Protein AF-A0A1B1NAR5-F1 (afdb_monomer_lite)

Structure (mmCIF, N/CA/C/O backbone):
data_AF-A0A1B1NAR5-F1
#
_entry.id   AF-A0A1B1NAR5-F1
#
loop_
_atom_site.group_PDB
_atom_site.id
_atom_site.type_symbol
_atom_site.label_atom_id
_atom_site.label_alt_id
_atom_site.label_comp_id
_atom_site.label_asym_id
_atom_site.label_entity_id
_atom_site.label_seq_id
_atom_site.pdbx_PDB_ins_code
_atom_site.Cartn_x
_atom_site.Cartn_y
_atom_site.Cartn_z
_atom_site.occupancy
_atom_site.B_iso_or_equiv
_atom_site.auth_seq_id
_atom_site.auth_comp_id
_atom_site.auth_asym_id
_atom_site.auth_atom_id
_atom_site.pdbx_PDB_model_num
ATOM 1 N N . MET A 1 1 ? 18.147 11.133 -10.847 1.00 45.28 1 MET A N 1
ATOM 2 C CA . MET A 1 1 ? 18.716 10.282 -9.782 1.00 45.28 1 M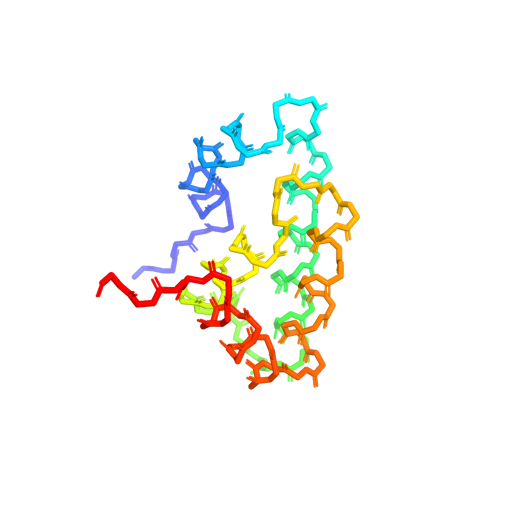ET A CA 1
ATOM 3 C C . MET A 1 1 ? 17.595 9.420 -9.245 1.00 45.28 1 MET A C 1
ATOM 5 O O . MET A 1 1 ? 16.589 9.979 -8.825 1.00 45.28 1 MET A O 1
ATOM 9 N N . THR A 1 2 ? 17.708 8.099 -9.323 1.00 53.62 2 THR A N 1
ATOM 10 C CA . THR A 1 2 ? 16.689 7.201 -8.769 1.00 53.62 2 THR A CA 1
ATOM 11 C C . THR A 1 2 ? 16.767 7.284 -7.250 1.00 53.62 2 THR A C 1
ATOM 13 O O . THR A 1 2 ? 17.781 6.908 -6.667 1.00 53.62 2 THR A O 1
ATOM 16 N N . VAL A 1 3 ? 15.732 7.826 -6.608 1.00 66.06 3 VAL A N 1
ATOM 17 C CA . VAL A 1 3 ? 15.609 7.798 -5.146 1.00 66.06 3 VAL A CA 1
ATOM 18 C C . VAL A 1 3 ? 15.639 6.329 -4.717 1.00 66.06 3 VAL A C 1
ATOM 20 O O . VAL A 1 3 ? 14.902 5.507 -5.264 1.00 66.06 3 VAL A O 1
ATOM 23 N N . GLY A 1 4 ? 16.540 5.966 -3.806 1.00 79.31 4 GLY A N 1
ATOM 24 C CA . GLY A 1 4 ? 16.636 4.594 -3.30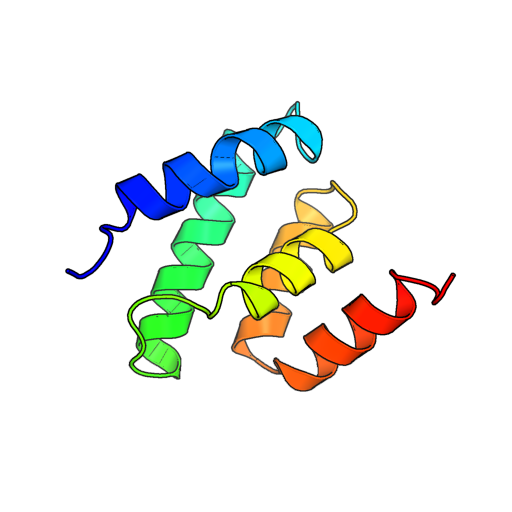7 1.00 79.31 4 GLY A CA 1
ATOM 25 C C . GLY A 1 4 ? 15.414 4.214 -2.465 1.00 79.31 4 GLY A C 1
ATOM 26 O O . GLY A 1 4 ? 14.756 5.083 -1.896 1.00 79.31 4 GLY A O 1
ATOM 27 N N . ARG A 1 5 ? 15.134 2.910 -2.336 1.00 79.06 5 ARG A N 1
ATOM 28 C CA . ARG A 1 5 ? 14.046 2.384 -1.485 1.00 79.06 5 ARG A CA 1
ATOM 29 C C . ARG A 1 5 ? 14.080 2.968 -0.071 1.00 79.06 5 ARG A C 1
ATOM 31 O O . ARG A 1 5 ? 13.053 3.378 0.452 1.00 79.06 5 ARG A O 1
ATOM 38 N N . GLN A 1 6 ? 15.269 3.063 0.524 1.00 81.75 6 GLN A N 1
ATOM 39 C CA . GLN A 1 6 ? 15.441 3.627 1.862 1.00 81.75 6 GLN A CA 1
ATOM 40 C C . GLN A 1 6 ? 14.953 5.081 1.966 1.00 81.75 6 GLN A C 1
ATOM 42 O O . GLN A 1 6 ? 14.241 5.410 2.906 1.00 81.75 6 GLN A O 1
ATOM 47 N N . ALA A 1 7 ? 15.251 5.925 0.977 1.00 83.69 7 ALA A N 1
ATOM 48 C CA . ALA A 1 7 ? 14.802 7.314 0.980 1.00 83.69 7 ALA A CA 1
ATOM 49 C C . ALA A 1 7 ? 13.274 7.434 0.810 1.00 83.69 7 ALA A C 1
ATOM 51 O O . ALA A 1 7 ? 12.648 8.239 1.494 1.00 83.69 7 ALA A O 1
ATOM 52 N N . ARG A 1 8 ? 12.645 6.582 -0.017 1.00 84.56 8 ARG A N 1
ATOM 53 C CA . ARG A 1 8 ? 11.170 6.515 -0.100 1.00 84.56 8 ARG A CA 1
ATOM 54 C C . ARG A 1 8 ? 10.537 6.069 1.218 1.00 84.56 8 ARG A C 1
ATOM 56 O O . ARG A 1 8 ? 9.527 6.626 1.633 1.00 84.56 8 ARG A O 1
ATOM 63 N N . ARG A 1 9 ? 11.138 5.095 1.913 1.00 83.19 9 ARG A N 1
ATOM 64 C CA . ARG A 1 9 ? 10.676 4.690 3.253 1.00 83.19 9 ARG A CA 1
ATOM 65 C C . ARG A 1 9 ? 10.743 5.845 4.241 1.00 83.19 9 ARG A C 1
ATOM 67 O O . ARG A 1 9 ? 9.787 6.063 4.978 1.00 83.19 9 ARG A O 1
ATOM 74 N N . GLU A 1 10 ? 11.860 6.565 4.266 1.00 86.75 10 GLU A N 1
ATOM 75 C CA . GLU A 1 10 ? 12.064 7.709 5.158 1.00 86.75 10 GLU A CA 1
ATOM 76 C C . GLU A 1 10 ? 11.025 8.812 4.908 1.00 86.75 10 GLU A C 1
ATOM 78 O O . GLU A 1 10 ? 10.514 9.390 5.866 1.00 86.75 10 GLU A O 1
ATOM 83 N N . GLU A 1 11 ? 10.635 9.031 3.649 1.00 88.06 11 GLU A N 1
ATOM 84 C CA . GLU A 1 11 ? 9.568 9.964 3.270 1.00 88.06 11 GLU A CA 1
ATOM 85 C C . GLU A 1 11 ? 8.185 9.538 3.801 1.00 88.06 11 GLU A C 1
ATOM 87 O O . GLU A 1 11 ? 7.429 10.373 4.301 1.00 88.06 11 GLU A O 1
ATOM 92 N N . GLN A 1 12 ? 7.853 8.242 3.753 1.00 88.75 12 GLN A N 1
ATOM 93 C CA . GLN A 1 12 ? 6.548 7.734 4.210 1.00 88.75 12 GLN A CA 1
ATOM 94 C C . GLN A 1 12 ? 6.465 7.528 5.731 1.00 88.75 12 GLN A C 1
ATOM 96 O O . GLN A 1 12 ? 5.373 7.507 6.308 1.00 88.75 12 GLN A O 1
ATOM 101 N N . LEU A 1 13 ? 7.605 7.404 6.412 1.00 90.56 13 LEU A N 1
ATOM 102 C CA . LEU A 1 13 ? 7.679 7.047 7.828 1.00 90.56 13 LEU A CA 1
ATOM 103 C C . LEU A 1 13 ? 6.899 7.990 8.769 1.00 90.56 13 LEU A C 1
ATOM 105 O O . LEU A 1 13 ? 6.215 7.481 9.662 1.00 90.56 13 LEU A O 1
ATOM 109 N N . PRO A 1 14 ? 6.923 9.331 8.610 1.00 93.31 14 PRO A N 1
ATOM 110 C CA . PRO A 1 14 ? 6.122 10.227 9.445 1.00 93.31 14 PRO A CA 1
ATOM 111 C C . PRO A 1 14 ? 4.616 9.972 9.319 1.00 93.31 14 PRO A C 1
ATOM 113 O O . PRO A 1 14 ? 3.889 10.051 10.310 1.00 93.31 14 PRO A O 1
ATOM 116 N N . ARG A 1 15 ? 4.143 9.640 8.112 1.00 91.69 15 ARG A N 1
ATOM 117 C CA . ARG A 1 15 ? 2.730 9.345 7.857 1.00 91.69 15 ARG A CA 1
ATOM 118 C C . ARG A 1 15 ? 2.333 7.994 8.438 1.00 91.69 15 ARG A C 1
ATOM 120 O O . ARG A 1 15 ? 1.309 7.916 9.113 1.00 91.69 15 ARG A O 1
ATOM 127 N N . LEU A 1 16 ? 3.172 6.973 8.260 1.00 93.75 16 LEU A N 1
ATOM 128 C CA . LEU A 1 16 ? 2.948 5.650 8.844 1.00 93.75 16 LEU A CA 1
ATOM 129 C C . LEU A 1 16 ? 2.896 5.700 10.372 1.00 93.75 16 LEU A C 1
ATOM 131 O O . LEU A 1 16 ? 1.984 5.138 10.964 1.00 93.75 16 LEU A O 1
ATOM 135 N N . ARG A 1 17 ? 3.801 6.449 11.014 1.00 95.75 17 ARG A N 1
ATOM 136 C CA . ARG A 1 17 ? 3.780 6.663 12.473 1.00 95.75 17 ARG A CA 1
ATOM 137 C C . ARG A 1 17 ? 2.492 7.307 12.971 1.00 95.75 17 ARG A C 1
ATOM 139 O O . ARG A 1 17 ? 2.059 7.017 14.078 1.00 95.75 17 ARG A O 1
ATOM 146 N N . ARG A 1 18 ? 1.892 8.192 12.171 1.00 94.69 18 ARG A N 1
ATOM 147 C CA . ARG A 1 18 ? 0.634 8.855 12.524 1.00 94.69 18 ARG A CA 1
ATOM 148 C C . ARG A 1 18 ? -0.574 7.937 12.347 1.00 94.69 18 ARG A C 1
ATOM 150 O O . ARG A 1 18 ? -1.485 8.000 13.161 1.00 94.69 18 ARG A O 1
ATOM 157 N N . GLN A 1 19 ? -0.606 7.142 11.277 1.00 94.19 19 GLN A N 1
ATOM 158 C CA . GLN A 1 19 ? -1.750 6.283 10.954 1.00 94.19 19 GLN A CA 1
ATOM 159 C C . GLN A 1 19 ? -1.722 4.923 11.659 1.00 94.19 19 GLN A C 1
ATOM 161 O O . GLN A 1 19 ? -2.787 4.378 11.909 1.00 94.19 19 GLN A O 1
ATOM 166 N N . PHE A 1 20 ? -0.540 4.390 11.974 1.00 94.88 20 PHE A N 1
ATOM 167 C CA . PHE A 1 20 ? -0.346 3.046 12.527 1.00 94.88 20 PHE A CA 1
ATOM 168 C C . PHE A 1 20 ? 0.613 3.095 13.729 1.00 94.88 20 PHE A C 1
ATOM 170 O O . PHE A 1 20 ? 1.691 2.505 13.663 1.00 94.88 20 PHE A O 1
ATOM 177 N N . PRO A 1 21 ? 0.295 3.836 14.807 1.00 93.56 21 PRO A N 1
ATOM 178 C CA . PRO A 1 21 ? 1.239 4.091 15.902 1.00 93.56 21 PRO A CA 1
ATOM 179 C C . PRO A 1 21 ? 1.774 2.807 16.551 1.00 93.56 21 PRO A C 1
ATOM 181 O O . PRO A 1 21 ? 2.959 2.744 16.876 1.00 93.56 21 PRO A O 1
ATOM 184 N N . ASP A 1 22 ? 0.933 1.778 16.654 1.00 94.56 22 ASP A N 1
ATOM 185 C CA . ASP A 1 22 ? 1.285 0.491 17.262 1.00 94.56 22 ASP A CA 1
ATOM 186 C C . ASP A 1 22 ? 1.894 -0.509 16.255 1.00 94.56 22 ASP A C 1
ATOM 188 O O . ASP A 1 22 ? 2.573 -1.453 16.649 1.00 94.56 22 ASP A O 1
ATOM 192 N N . ASP A 1 23 ? 1.730 -0.261 14.948 1.00 95.19 23 ASP A N 1
ATOM 193 C CA . ASP A 1 23 ? 2.048 -1.201 13.859 1.00 95.19 23 ASP A CA 1
ATOM 194 C C . ASP A 1 23 ? 3.000 -0.611 12.800 1.00 95.19 23 ASP A C 1
ATOM 196 O O . ASP A 1 23 ? 3.029 -1.055 11.651 1.00 95.19 23 ASP A O 1
ATOM 200 N N . VAL A 1 24 ? 3.818 0.388 13.153 1.00 95.38 24 VAL A N 1
ATOM 201 C CA . VAL A 1 24 ? 4.703 1.079 12.189 1.00 95.38 24 VAL A CA 1
ATOM 202 C C . VAL A 1 24 ? 5.634 0.109 11.457 1.00 95.38 24 VAL A C 1
ATOM 204 O O . VAL A 1 24 ? 5.820 0.225 10.248 1.00 95.38 24 VAL A O 1
ATOM 207 N N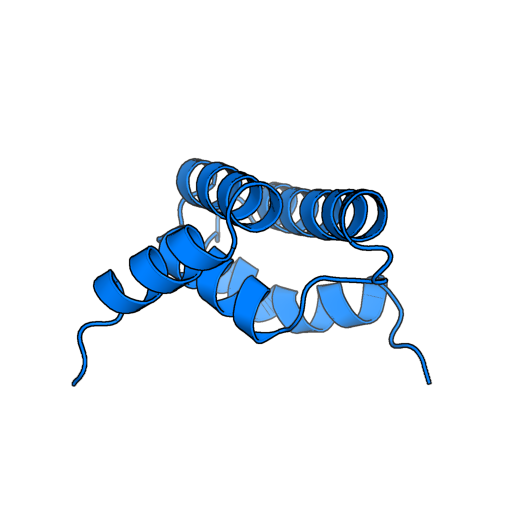 . GLY A 1 25 ? 6.222 -0.848 12.181 1.00 95.50 25 GLY A N 1
ATOM 208 C CA . GLY A 1 25 ? 7.112 -1.860 11.605 1.00 95.50 25 GLY A CA 1
ATOM 209 C C . GLY A 1 25 ? 6.409 -2.706 10.536 1.00 95.50 25 GLY A C 1
ATOM 210 O O . GLY A 1 25 ? 6.839 -2.681 9.380 1.00 95.50 25 GLY A O 1
ATOM 211 N N . PRO A 1 26 ? 5.311 -3.403 10.883 1.00 97.06 26 PRO A N 1
ATOM 212 C CA . PRO A 1 26 ? 4.473 -4.107 9.914 1.00 97.06 26 PRO A CA 1
ATOM 213 C C . PRO A 1 26 ? 3.989 -3.229 8.753 1.00 97.06 26 PRO A C 1
ATOM 215 O O . PRO A 1 26 ? 4.020 -3.659 7.603 1.00 97.06 26 PRO A O 1
ATOM 218 N N . ALA A 1 27 ? 3.606 -1.976 9.008 1.00 96.81 27 ALA A N 1
ATOM 219 C CA . ALA A 1 27 ? 3.145 -1.073 7.958 1.00 96.81 27 ALA A CA 1
ATOM 220 C C . ALA A 1 27 ? 4.245 -0.751 6.927 1.00 96.81 27 ALA A C 1
ATOM 222 O O . ALA A 1 27 ? 3.985 -0.746 5.723 1.00 96.81 27 ALA A O 1
ATOM 223 N N . VAL A 1 28 ? 5.490 -0.550 7.379 1.00 95.94 28 VAL A N 1
ATOM 224 C CA . VAL A 1 28 ? 6.654 -0.399 6.488 1.00 95.94 28 VAL A CA 1
ATOM 225 C C . VAL A 1 28 ? 6.873 -1.666 5.660 1.00 95.94 28 VAL A C 1
ATOM 227 O O . VAL A 1 28 ? 7.085 -1.569 4.453 1.00 95.94 28 VAL A O 1
ATOM 230 N N . GLN A 1 29 ? 6.766 -2.848 6.275 1.00 96.56 29 GLN A N 1
ATOM 231 C CA . GLN A 1 29 ? 6.918 -4.123 5.565 1.00 96.56 29 GLN A CA 1
ATOM 232 C C . GLN A 1 29 ? 5.869 -4.295 4.460 1.00 96.56 29 GLN A C 1
ATOM 234 O O . GLN A 1 29 ? 6.199 -4.781 3.381 1.00 96.56 29 GLN A O 1
ATOM 239 N N . VAL A 1 30 ? 4.623 -3.862 4.679 1.00 97.12 30 VAL A N 1
ATOM 240 C CA . VAL A 1 30 ? 3.591 -3.911 3.632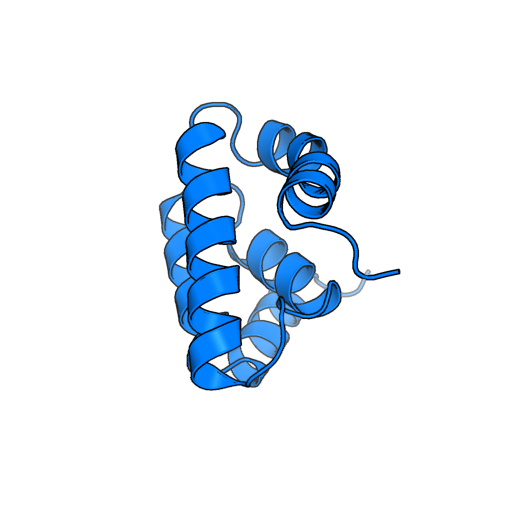 1.00 97.12 30 VAL A CA 1
ATOM 241 C C . VAL A 1 30 ? 3.931 -2.980 2.466 1.00 97.12 30 VAL A C 1
ATOM 243 O O . VAL A 1 30 ? 3.786 -3.391 1.317 1.00 97.12 30 VAL A O 1
ATOM 246 N N . LEU A 1 31 ? 4.431 -1.764 2.720 1.00 95.62 31 LEU A N 1
ATOM 247 C CA . LEU A 1 31 ? 4.870 -0.878 1.632 1.00 95.62 31 LEU A CA 1
ATOM 248 C C . LEU A 1 31 ? 6.069 -1.448 0.862 1.00 95.62 31 LEU A C 1
ATOM 250 O O . LEU A 1 31 ? 6.145 -1.295 -0.354 1.00 95.62 31 LEU A O 1
ATOM 254 N N . ASP A 1 32 ? 6.975 -2.150 1.539 1.00 95.06 32 ASP A N 1
ATOM 255 C CA . ASP A 1 32 ? 8.085 -2.840 0.881 1.00 95.06 32 ASP A CA 1
ATOM 256 C C . ASP A 1 32 ? 7.624 -3.974 -0.027 1.00 95.06 32 ASP A C 1
ATOM 258 O O . ASP A 1 32 ? 8.118 -4.114 -1.147 1.00 95.06 32 ASP A O 1
ATOM 262 N N . LEU A 1 33 ? 6.675 -4.778 0.451 1.00 96.44 33 LEU A N 1
ATOM 263 C CA . LEU A 1 33 ? 6.069 -5.838 -0.347 1.00 96.44 33 LEU A CA 1
ATOM 264 C C . LEU A 1 33 ? 5.296 -5.258 -1.532 1.00 96.44 33 LEU A C 1
ATOM 266 O O . LEU A 1 33 ? 5.364 -5.817 -2.623 1.00 96.44 33 LEU A O 1
ATOM 270 N N . LEU A 1 34 ? 4.627 -4.118 -1.348 1.00 96.69 34 LEU A N 1
ATOM 271 C CA . LEU A 1 34 ? 3.972 -3.395 -2.432 1.00 96.69 34 LEU A CA 1
ATOM 272 C C . LEU A 1 34 ? 4.980 -2.923 -3.489 1.00 96.69 34 LEU A C 1
ATOM 274 O O . LEU A 1 34 ? 4.713 -3.106 -4.671 1.00 96.69 34 LEU A O 1
ATOM 278 N N . GLU A 1 35 ? 6.134 -2.361 -3.108 1.00 95.56 35 GLU A N 1
ATOM 279 C CA . GLU A 1 35 ? 7.179 -1.988 -4.078 1.00 95.56 35 GLU A CA 1
ATOM 280 C C . GLU A 1 35 ? 7.682 -3.196 -4.876 1.00 95.56 35 GLU A C 1
ATOM 282 O O . GLU A 1 35 ? 7.838 -3.105 -6.093 1.00 95.56 35 GLU A O 1
ATOM 287 N N . LEU A 1 36 ? 7.928 -4.324 -4.201 1.00 95.75 36 LEU A N 1
ATOM 288 C CA . LEU A 1 36 ? 8.384 -5.556 -4.851 1.00 95.75 36 LEU A CA 1
ATOM 289 C C . LEU A 1 36 ? 7.333 -6.092 -5.830 1.00 95.75 36 LEU A C 1
ATOM 291 O O . LEU A 1 36 ? 7.646 -6.337 -6.991 1.00 95.75 36 LEU A O 1
ATOM 295 N N . ALA A 1 37 ? 6.080 -6.204 -5.388 1.00 96.88 37 ALA A N 1
ATOM 296 C CA . ALA A 1 37 ? 4.986 -6.654 -6.240 1.00 96.88 37 ALA A CA 1
ATOM 297 C C . ALA A 1 37 ? 4.752 -5.700 -7.421 1.00 96.88 37 ALA A C 1
ATOM 299 O O . ALA A 1 37 ? 4.497 -6.144 -8.536 1.00 96.88 37 ALA A O 1
ATOM 300 N N . TRP A 1 38 ? 4.877 -4.387 -7.203 1.00 96.44 38 TRP A N 1
ATOM 301 C CA . TRP A 1 38 ? 4.728 -3.397 -8.265 1.00 96.44 38 TRP A CA 1
ATOM 302 C C . TRP A 1 38 ? 5.799 -3.551 -9.342 1.00 96.44 38 TRP A C 1
ATOM 304 O O . TRP A 1 38 ? 5.485 -3.533 -10.531 1.00 96.44 38 TRP A O 1
ATOM 314 N N . HIS A 1 39 ? 7.049 -3.756 -8.930 1.00 94.69 39 HIS A N 1
ATOM 315 C CA . HIS A 1 39 ? 8.144 -4.031 -9.849 1.00 94.69 39 HIS A CA 1
ATOM 316 C C . HIS A 1 39 ? 7.883 -5.282 -10.687 1.00 94.69 39 HIS A C 1
ATOM 318 O O . HIS A 1 39 ? 8.006 -5.234 -11.909 1.00 94.69 39 HIS A O 1
ATOM 324 N N . ASP A 1 40 ? 7.466 -6.375 -10.055 1.00 96.50 40 ASP A N 1
ATOM 325 C CA . ASP A 1 40 ? 7.270 -7.643 -10.756 1.00 96.50 40 ASP A CA 1
ATOM 326 C C . ASP A 1 40 ? 6.042 -7.622 -11.683 1.00 96.50 40 ASP A C 1
ATOM 328 O O . ASP A 1 40 ? 6.065 -8.235 -12.751 1.00 96.50 40 ASP A O 1
ATOM 332 N N . CYS A 1 41 ? 4.981 -6.889 -11.323 1.00 96.38 41 CYS A N 1
ATOM 333 C CA . CYS A 1 41 ? 3.763 -6.790 -12.132 1.00 96.38 41 CYS A CA 1
ATOM 334 C C . CYS A 1 41 ? 3.829 -5.721 -13.234 1.00 96.38 41 CYS A C 1
ATOM 336 O O . CYS A 1 41 ? 3.224 -5.908 -14.290 1.00 96.38 41 CYS A O 1
ATOM 338 N N . TYR A 1 42 ? 4.520 -4.602 -12.997 1.00 94.94 42 TYR A N 1
ATOM 339 C CA . TYR A 1 42 ? 4.473 -3.421 -13.870 1.00 94.94 42 TYR A CA 1
ATOM 340 C C . TYR A 1 42 ? 5.839 -3.002 -14.436 1.00 94.94 42 TYR A C 1
ATOM 342 O O . TYR A 1 42 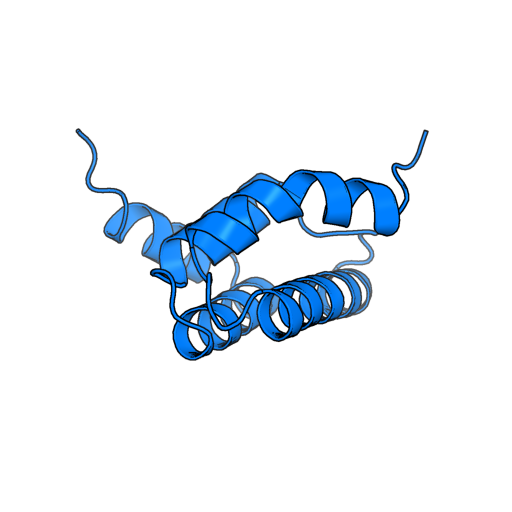? 5.890 -2.120 -15.290 1.00 94.94 42 TYR A O 1
ATOM 350 N N . GLY A 1 43 ? 6.948 -3.609 -13.998 1.00 94.44 43 GLY A N 1
ATOM 351 C CA . GLY A 1 43 ? 8.306 -3.253 -14.436 1.00 94.44 43 GLY A CA 1
ATOM 352 C C . GLY A 1 43 ? 8.797 -1.892 -13.924 1.00 94.44 43 GLY A C 1
ATOM 353 O O . GLY A 1 43 ? 9.833 -1.392 -14.362 1.00 94.44 43 GLY A O 1
ATOM 354 N N . GLU A 1 44 ? 8.055 -1.273 -13.005 1.00 93.50 44 GLU A N 1
ATOM 355 C CA . GLU A 1 44 ? 8.362 0.028 -12.420 1.00 93.50 44 GLU A CA 1
ATOM 356 C C . GLU A 1 44 ? 9.010 -0.144 -11.041 1.00 93.50 44 GLU A C 1
ATOM 358 O O . GLU A 1 44 ? 8.574 -0.948 -10.227 1.00 93.50 44 GLU A O 1
ATOM 363 N N . VAL A 1 45 ? 10.034 0.655 -10.732 1.00 90.25 45 VAL A N 1
ATOM 364 C CA . VAL A 1 45 ? 10.832 0.514 -9.494 1.00 90.25 45 VAL A CA 1
ATOM 365 C C . VAL A 1 45 ? 10.002 0.646 -8.206 1.00 90.25 45 VAL A C 1
ATOM 367 O O . VAL A 1 45 ? 10.393 0.110 -7.169 1.00 90.25 45 VAL A O 1
ATOM 370 N N . ALA A 1 46 ? 8.908 1.403 -8.248 1.00 92.12 46 ALA A N 1
ATOM 371 C CA . ALA A 1 46 ? 7.994 1.624 -7.135 1.00 92.12 46 ALA A CA 1
ATOM 372 C C . ALA A 1 46 ? 6.639 2.118 -7.670 1.00 92.12 46 ALA A C 1
ATOM 374 O O . ALA A 1 46 ? 6.606 2.710 -8.753 1.00 92.12 46 ALA A O 1
ATOM 375 N N . PRO A 1 47 ? 5.543 1.942 -6.912 1.00 94.12 47 PRO A N 1
ATOM 376 C CA . PRO A 1 47 ? 4.266 2.549 -7.250 1.00 94.12 47 PRO A CA 1
ATOM 377 C C . PRO A 1 47 ? 4.374 4.081 -7.309 1.00 94.12 47 PRO A C 1
ATOM 379 O O . PRO A 1 47 ? 5.104 4.686 -6.515 1.00 94.12 47 PRO A O 1
ATOM 382 N N . PRO A 1 48 ? 3.610 4.742 -8.197 1.00 93.94 48 PRO A N 1
ATOM 383 C CA . PRO A 1 48 ? 3.473 6.193 -8.185 1.00 93.94 48 PRO A CA 1
ATOM 384 C C . PRO A 1 48 ? 2.992 6.704 -6.821 1.00 93.94 48 PRO A C 1
ATOM 386 O O . PRO A 1 48 ? 2.161 6.064 -6.175 1.00 93.94 48 PRO A O 1
ATOM 389 N N . ALA A 1 49 ? 3.429 7.901 -6.418 1.00 92.25 49 ALA A N 1
ATOM 390 C CA . ALA A 1 49 ? 3.044 8.501 -5.133 1.00 92.25 49 ALA A CA 1
ATOM 391 C C . ALA A 1 49 ? 1.517 8.548 -4.925 1.00 92.25 49 ALA A C 1
ATOM 393 O O . ALA A 1 49 ? 1.032 8.213 -3.850 1.00 92.25 49 ALA A O 1
ATOM 394 N N . ALA A 1 50 ? 0.751 8.842 -5.982 1.00 94.31 50 ALA A N 1
ATOM 395 C CA . ALA A 1 50 ? -0.712 8.847 -5.930 1.00 94.31 50 ALA A CA 1
ATOM 396 C C . ALA A 1 50 ? -1.320 7.474 -5.575 1.00 94.31 50 ALA A C 1
ATOM 398 O O . ALA A 1 50 ? -2.351 7.414 -4.912 1.00 94.31 50 ALA A O 1
ATOM 399 N N . VAL A 1 51 ? -0.684 6.371 -5.986 1.00 96.56 51 VAL A N 1
ATOM 400 C CA . VAL A 1 51 ? -1.129 5.015 -5.626 1.00 96.56 51 VAL A CA 1
ATOM 401 C C . VAL A 1 51 ? -0.836 4.745 -4.154 1.00 96.56 51 VAL A C 1
ATOM 403 O O . VAL A 1 51 ? -1.706 4.244 -3.450 1.00 96.56 51 VAL A O 1
ATOM 406 N N . VAL A 1 52 ? 0.347 5.127 -3.663 1.00 95.62 52 VAL A N 1
ATOM 407 C CA . VAL A 1 52 ? 0.688 5.017 -2.232 1.00 95.62 52 VAL A CA 1
ATOM 408 C C . VAL A 1 52 ? -0.278 5.845 -1.381 1.00 95.62 52 VAL A C 1
ATOM 410 O O . VAL A 1 52 ? -0.764 5.373 -0.354 1.00 95.62 52 VAL A O 1
ATOM 413 N N . ASP A 1 53 ? -0.624 7.051 -1.830 1.00 95.25 53 ASP A N 1
ATOM 414 C CA . ASP A 1 53 ? -1.608 7.901 -1.164 1.00 95.25 53 ASP A CA 1
ATOM 415 C C . ASP A 1 53 ? -2.983 7.243 -1.079 1.00 95.25 53 ASP A C 1
ATOM 417 O O . ASP A 1 53 ? -3.621 7.297 -0.026 1.00 95.25 53 ASP A O 1
ATOM 421 N N . ASP A 1 54 ? -3.440 6.632 -2.171 1.00 97.31 54 ASP A N 1
ATOM 422 C CA . ASP A 1 54 ? -4.723 5.939 -2.233 1.00 97.31 54 ASP A CA 1
ATOM 423 C C . ASP A 1 54 ? -4.715 4.678 -1.353 1.00 97.31 54 ASP A C 1
ATOM 425 O O . ASP A 1 54 ? -5.667 4.467 -0.602 1.00 97.31 54 ASP A O 1
ATOM 429 N N . VAL A 1 55 ? -3.610 3.919 -1.325 1.00 97.38 55 VAL A N 1
ATOM 430 C CA . VAL A 1 55 ? -3.407 2.794 -0.392 1.00 97.38 55 VAL A CA 1
ATOM 431 C C . VAL A 1 55 ? -3.549 3.254 1.057 1.00 97.38 55 VAL A C 1
ATOM 433 O O . VAL A 1 55 ? -4.341 2.695 1.813 1.00 97.38 55 VAL A O 1
ATOM 436 N N . LEU A 1 56 ? -2.827 4.304 1.447 1.00 95.88 56 LEU A N 1
ATOM 437 C CA . LEU A 1 56 ? -2.844 4.822 2.817 1.00 95.88 56 LEU A CA 1
ATOM 438 C C . LEU A 1 56 ? -4.183 5.473 3.193 1.00 95.88 56 LEU A C 1
ATOM 440 O O . LEU A 1 56 ? -4.551 5.496 4.368 1.00 95.88 56 LEU A O 1
ATOM 444 N N . THR A 1 57 ? -4.916 6.018 2.221 1.00 95.50 57 THR A N 1
ATOM 445 C CA . THR A 1 57 ? -6.289 6.497 2.419 1.00 95.50 57 THR A CA 1
ATOM 446 C C . THR A 1 57 ? -7.237 5.331 2.688 1.00 95.50 57 THR A C 1
ATOM 448 O O . THR A 1 57 ? -7.949 5.357 3.689 1.00 95.50 57 THR A O 1
ATOM 451 N N . VAL A 1 58 ? -7.235 4.305 1.834 1.00 96.94 58 VAL A N 1
ATOM 452 C CA . VAL A 1 58 ? -8.146 3.154 1.951 1.00 96.94 58 VAL A CA 1
ATOM 453 C C . VAL A 1 58 ? -7.823 2.297 3.178 1.00 96.94 58 VAL A C 1
ATOM 455 O O . VAL A 1 58 ? -8.727 1.731 3.784 1.00 96.94 58 VAL A O 1
ATOM 458 N N . ALA A 1 59 ? -6.558 2.258 3.604 1.00 96.12 59 ALA A N 1
ATOM 459 C CA . ALA A 1 59 ? -6.125 1.507 4.778 1.00 96.12 59 ALA A CA 1
ATOM 460 C C . ALA A 1 59 ? -6.817 1.922 6.090 1.00 96.12 59 ALA A C 1
ATOM 462 O O . ALA A 1 59 ? -6.884 1.125 7.030 1.00 96.12 59 ALA A O 1
ATOM 463 N N . GLY A 1 60 ? -7.292 3.171 6.186 1.00 92.75 60 GLY A N 1
ATOM 464 C CA . GLY A 1 60 ? -8.049 3.656 7.343 1.00 92.75 60 GLY A CA 1
ATOM 465 C C . GLY A 1 60 ? -7.302 3.586 8.683 1.00 92.75 60 GLY A C 1
ATOM 466 O O . GLY A 1 60 ? -7.943 3.557 9.725 1.00 92.75 60 GLY A O 1
ATOM 467 N N . GLY A 1 61 ? -5.964 3.518 8.672 1.00 93.56 61 GLY A N 1
ATOM 468 C CA . GLY A 1 61 ? -5.143 3.403 9.887 1.00 93.56 61 GLY A CA 1
ATOM 469 C C . GLY A 1 61 ? -5.107 2.008 10.525 1.00 93.56 61 GLY A C 1
ATOM 470 O O . GLY A 1 61 ? -4.621 1.860 11.639 1.00 93.56 61 GLY A O 1
ATOM 471 N N . THR A 1 62 ? -5.591 0.969 9.837 1.00 95.69 62 THR A N 1
ATOM 472 C CA . THR A 1 62 ? -5.518 -0.418 10.331 1.00 95.69 62 THR A CA 1
ATOM 473 C C . THR A 1 62 ? -4.576 -1.263 9.478 1.00 95.69 62 THR A C 1
ATOM 475 O O . THR A 1 62 ? -4.592 -1.158 8.250 1.00 95.69 62 THR A O 1
ATOM 478 N N . LEU A 1 63 ? -3.774 -2.141 10.093 1.00 96.50 63 LEU A N 1
ATOM 479 C CA . LEU A 1 63 ? -2.874 -3.026 9.342 1.00 96.50 63 LEU A CA 1
ATOM 480 C C . LEU A 1 63 ? -3.644 -3.934 8.367 1.00 96.50 63 LEU A C 1
ATOM 482 O O . LEU A 1 63 ? -3.222 -4.122 7.229 1.00 96.50 63 LEU A O 1
ATOM 486 N N . ALA A 1 64 ? -4.810 -4.441 8.778 1.00 96.94 64 ALA A N 1
ATOM 487 C CA . ALA A 1 64 ? -5.683 -5.231 7.910 1.00 96.94 64 ALA A CA 1
ATOM 488 C C . ALA A 1 64 ? -6.164 -4.425 6.690 1.00 96.94 64 ALA A C 1
ATOM 490 O O . ALA A 1 64 ? -6.110 -4.913 5.560 1.00 96.94 64 ALA A O 1
ATOM 491 N N . GLY A 1 65 ? -6.580 -3.172 6.896 1.00 97.25 65 GLY A N 1
ATOM 492 C CA . GLY A 1 65 ? -6.925 -2.261 5.808 1.00 97.25 65 GLY A CA 1
ATOM 493 C C . GLY A 1 65 ? -5.737 -1.989 4.887 1.00 97.25 65 GLY A C 1
ATOM 494 O O . GLY A 1 65 ? -5.906 -1.970 3.671 1.00 97.25 65 GLY A O 1
ATOM 495 N N . LEU A 1 66 ? -4.532 -1.837 5.442 1.00 97.75 66 LEU A N 1
ATOM 496 C CA . LEU A 1 66 ? -3.312 -1.606 4.671 1.00 97.75 66 LEU A CA 1
ATOM 497 C C . LEU A 1 66 ? -2.957 -2.795 3.773 1.00 97.75 66 LEU A C 1
ATOM 499 O O . LEU A 1 66 ? -2.662 -2.595 2.597 1.00 97.75 66 LEU A O 1
ATOM 503 N N . VAL A 1 67 ? -3.036 -4.021 4.296 1.00 98.12 67 VAL A N 1
ATOM 504 C CA . VAL A 1 67 ? -2.826 -5.247 3.510 1.00 98.12 67 VAL A CA 1
ATOM 505 C C . VAL A 1 67 ? -3.850 -5.345 2.379 1.00 98.12 67 VAL A C 1
ATOM 507 O O . VAL A 1 67 ? -3.471 -5.570 1.231 1.00 98.12 67 VAL A O 1
ATOM 510 N N . ASN A 1 68 ? -5.134 -5.115 2.672 1.00 97.81 68 ASN A N 1
ATOM 511 C CA . ASN A 1 68 ? -6.192 -5.155 1.659 1.00 97.81 68 ASN A CA 1
ATOM 512 C C . ASN A 1 68 ? -5.994 -4.085 0.578 1.00 97.81 68 ASN A C 1
ATOM 514 O O . ASN A 1 68 ? -6.122 -4.375 -0.610 1.00 97.81 68 ASN A O 1
ATOM 518 N N . ALA A 1 69 ? -5.642 -2.862 0.975 1.00 97.94 69 ALA A N 1
ATOM 519 C CA . ALA A 1 69 ? -5.410 -1.763 0.049 1.00 97.94 69 ALA A CA 1
ATOM 520 C C . ALA A 1 69 ? -4.168 -2.001 -0.825 1.00 97.94 69 ALA A C 1
ATOM 522 O O . ALA A 1 69 ? -4.216 -1.753 -2.027 1.00 97.94 69 ALA A O 1
ATOM 523 N N . ALA A 1 70 ? -3.079 -2.528 -0.256 1.00 97.88 70 ALA A N 1
ATOM 524 C CA . ALA A 1 70 ? -1.878 -2.890 -1.007 1.00 97.88 70 ALA A CA 1
ATOM 525 C C . ALA A 1 70 ? -2.144 -4.034 -1.996 1.00 97.88 70 ALA A C 1
ATOM 527 O O . ALA A 1 70 ? -1.708 -3.964 -3.143 1.00 97.88 70 ALA A O 1
ATOM 528 N N . HIS A 1 71 ? -2.908 -5.052 -1.591 1.00 97.94 71 HIS A N 1
ATOM 529 C CA . HIS A 1 71 ? -3.343 -6.114 -2.495 1.00 97.94 71 HIS A CA 1
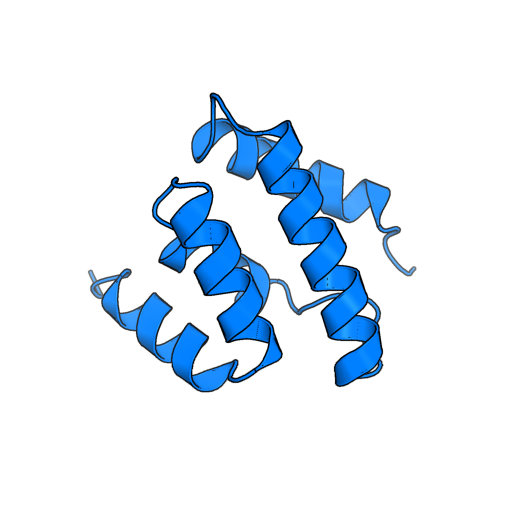ATOM 530 C C . HIS A 1 71 ? -4.156 -5.538 -3.662 1.00 97.94 71 HIS A C 1
ATOM 532 O O . HIS A 1 71 ? -3.818 -5.788 -4.819 1.00 97.94 71 HIS A O 1
ATOM 538 N N . LEU A 1 72 ? -5.154 -4.694 -3.369 1.00 97.88 72 LEU A N 1
ATOM 539 C CA . LEU A 1 72 ? -5.992 -4.045 -4.378 1.00 97.88 72 LEU A CA 1
ATOM 540 C C . LEU A 1 72 ? -5.181 -3.160 -5.333 1.00 97.88 72 LEU A C 1
ATOM 542 O O . LEU A 1 72 ? -5.430 -3.178 -6.532 1.00 97.88 72 LEU A O 1
ATOM 546 N N . ALA A 1 73 ? -4.173 -2.441 -4.832 1.00 97.75 73 ALA A N 1
ATOM 547 C CA . ALA A 1 73 ? -3.278 -1.630 -5.658 1.00 97.75 73 ALA A CA 1
ATOM 548 C C . ALA A 1 73 ? -2.618 -2.439 -6.781 1.00 97.75 73 ALA A C 1
ATOM 550 O O . ALA A 1 73 ? -2.493 -1.949 -7.903 1.00 97.75 73 ALA A O 1
ATOM 551 N N . VAL A 1 74 ? -2.199 -3.668 -6.469 1.00 97.31 74 VAL A N 1
ATOM 552 C CA . VAL A 1 74 ? -1.513 -4.553 -7.411 1.00 97.31 74 VAL A CA 1
ATOM 553 C C . VAL A 1 74 ? -2.500 -5.192 -8.381 1.00 97.31 74 VAL A C 1
ATOM 555 O O . VAL A 1 74 ? -2.219 -5.208 -9.576 1.00 97.31 74 VAL A O 1
ATOM 558 N N . ILE A 1 75 ? -3.646 -5.690 -7.903 1.00 97.06 75 ILE A N 1
ATOM 559 C CA . ILE A 1 75 ? -4.584 -6.450 -8.748 1.00 97.06 75 ILE A CA 1
ATOM 560 C C . ILE A 1 75 ? -5.549 -5.567 -9.553 1.00 97.06 75 ILE A C 1
ATOM 562 O O . ILE A 1 75 ? -5.907 -5.925 -10.672 1.00 97.06 75 ILE A O 1
ATOM 566 N N . ASP A 1 76 ? -5.965 -4.420 -9.009 1.00 95.94 76 ASP A N 1
ATOM 567 C CA . ASP A 1 76 ? -6.873 -3.470 -9.654 1.00 95.94 76 ASP A CA 1
ATOM 568 C C . ASP A 1 76 ? -6.682 -2.047 -9.101 1.00 95.94 76 ASP A C 1
ATOM 570 O O . ASP A 1 76 ? -7.423 -1.537 -8.251 1.00 95.94 76 ASP A O 1
ATOM 574 N N . ARG A 1 77 ? -5.688 -1.346 -9.654 1.00 93.12 77 ARG A N 1
ATOM 575 C CA . ARG A 1 77 ? -5.410 0.051 -9.295 1.00 93.12 77 ARG A CA 1
ATOM 576 C C . ARG A 1 77 ? -6.584 1.008 -9.549 1.00 93.12 77 ARG A C 1
ATOM 578 O O . ARG A 1 77 ? -6.613 2.091 -8.964 1.00 93.12 77 ARG A O 1
ATOM 585 N N . ARG A 1 78 ? -7.520 0.674 -10.450 1.00 94.88 78 ARG A N 1
ATOM 586 C CA . ARG A 1 78 ? -8.680 1.537 -10.733 1.00 94.88 78 ARG A CA 1
ATOM 587 C C . ARG A 1 78 ? -9.697 1.421 -9.610 1.00 94.88 78 ARG A C 1
ATOM 589 O O . ARG A 1 78 ? -10.208 2.448 -9.168 1.00 94.88 78 ARG A O 1
ATOM 596 N N . ASP A 1 79 ? -9.942 0.214 -9.118 1.00 96.62 79 ASP A N 1
ATOM 597 C CA . ASP A 1 79 ? -10.834 0.009 -7.979 1.00 96.62 79 ASP A CA 1
ATOM 598 C C . ASP A 1 79 ? -10.258 0.596 -6.682 1.00 96.62 79 ASP A C 1
ATOM 600 O O . ASP A 1 79 ? -10.979 1.246 -5.918 1.00 96.62 79 ASP A O 1
ATOM 604 N N . LEU A 1 80 ? -8.933 0.515 -6.488 1.00 97.44 80 LEU A N 1
ATOM 605 C CA . LEU A 1 80 ? -8.261 1.254 -5.414 1.00 97.44 80 LEU A CA 1
ATOM 606 C C . LEU A 1 80 ? -8.556 2.758 -5.509 1.00 97.44 80 LEU A C 1
ATOM 608 O O . LEU A 1 80 ? -8.945 3.376 -4.516 1.00 97.44 80 LEU A O 1
ATOM 612 N N . ARG A 1 81 ? -8.399 3.348 -6.702 1.00 96.31 81 ARG A N 1
ATOM 613 C CA . ARG A 1 81 ? -8.654 4.776 -6.917 1.00 96.31 81 ARG A CA 1
ATOM 614 C C . ARG A 1 81 ? -10.097 5.146 -6.583 1.00 96.31 81 ARG A C 1
ATOM 616 O O . ARG A 1 81 ? -10.333 6.143 -5.904 1.00 96.31 81 ARG A O 1
ATOM 623 N N . MET A 1 82 ? -11.061 4.348 -7.036 1.00 96.94 82 MET A N 1
ATOM 624 C CA . MET A 1 82 ? -12.478 4.575 -6.742 1.00 96.94 82 MET A CA 1
ATOM 625 C C . MET A 1 82 ? -12.777 4.450 -5.247 1.00 96.94 82 MET A C 1
ATOM 627 O O . MET A 1 82 ? -13.531 5.256 -4.704 1.00 96.94 82 MET A O 1
ATOM 631 N N . SER A 1 83 ? -12.154 3.491 -4.565 1.00 96.06 83 SER A N 1
ATOM 632 C CA . SER A 1 83 ? -12.261 3.334 -3.114 1.00 96.06 83 SER A CA 1
ATOM 633 C C . SER A 1 83 ? -11.695 4.546 -2.371 1.00 96.06 83 SER A C 1
ATOM 635 O O . SER A 1 83 ? -12.345 5.071 -1.469 1.00 96.06 83 SER A O 1
ATOM 637 N N . ALA A 1 84 ? -10.537 5.060 -2.793 1.00 96.00 84 ALA A N 1
ATOM 638 C CA . ALA A 1 84 ? -9.940 6.255 -2.202 1.00 96.00 84 ALA A CA 1
ATOM 639 C C . ALA A 1 84 ? -10.822 7.501 -2.389 1.00 96.00 84 ALA A C 1
ATOM 641 O O . ALA A 1 84 ? -10.981 8.278 -1.449 1.00 96.00 84 ALA A O 1
ATOM 642 N N . LEU A 1 85 ? -11.442 7.664 -3.564 1.00 95.19 85 LEU A N 1
ATOM 643 C CA . LEU A 1 85 ? -12.401 8.745 -3.830 1.00 95.19 85 LEU A CA 1
ATOM 644 C C . LEU A 1 85 ? -13.665 8.644 -2.966 1.00 95.19 85 LEU A C 1
ATOM 646 O O . LEU A 1 85 ? -14.221 9.664 -2.589 1.00 95.19 85 LEU A O 1
ATOM 650 N N . ARG A 1 86 ? -14.116 7.438 -2.601 1.00 94.12 86 ARG A N 1
ATOM 651 C CA . ARG A 1 86 ? -15.249 7.277 -1.669 1.00 94.12 86 ARG A CA 1
ATOM 652 C C . ARG A 1 86 ? -14.883 7.630 -0.227 1.00 94.12 86 ARG A C 1
ATOM 654 O O . ARG A 1 86 ? -15.735 8.106 0.514 1.00 94.12 86 ARG A O 1
ATOM 661 N N . VAL A 1 87 ? -13.636 7.375 0.175 1.00 91.81 87 VAL A N 1
ATOM 662 C CA . VAL A 1 87 ? -13.131 7.667 1.531 1.00 91.81 87 VAL A CA 1
ATOM 663 C C . VAL A 1 87 ? -12.782 9.143 1.708 1.00 91.81 87 VAL A C 1
ATOM 665 O O . VAL A 1 87 ? -12.866 9.657 2.820 1.00 91.81 87 VAL A O 1
ATOM 668 N N . ARG A 1 88 ? -12.386 9.830 0.633 1.00 85.69 88 ARG A N 1
ATOM 669 C CA . ARG A 1 88 ? -12.209 11.283 0.592 1.00 85.69 88 ARG A CA 1
ATOM 670 C C . ARG A 1 88 ? -13.525 11.890 0.091 1.00 85.69 88 ARG A C 1
ATOM 672 O O . ARG A 1 88 ? -13.614 12.126 -1.111 1.00 85.69 88 ARG A O 1
ATOM 679 N N . PRO A 1 89 ? -14.558 12.102 0.931 1.00 54.91 89 PRO A N 1
ATOM 680 C CA . PRO A 1 89 ? -15.711 12.848 0.462 1.00 54.91 89 PRO A CA 1
ATOM 681 C C . PRO A 1 89 ? -15.182 14.205 0.005 1.00 54.91 89 PRO A C 1
ATOM 683 O O . PRO A 1 89 ? -14.406 14.847 0.720 1.00 54.91 89 PRO A O 1
ATOM 686 N N . GLU A 1 90 ? -15.503 14.572 -1.230 1.00 55.88 90 GLU A N 1
ATOM 687 C CA . GLU A 1 90 ? -15.234 15.914 -1.724 1.00 55.88 90 GLU A CA 1
ATOM 688 C C . GLU A 1 90 ? -15.776 16.909 -0.687 1.00 55.88 90 GLU A C 1
ATOM 690 O O . GLU A 1 90 ? -16.867 16.703 -0.147 1.00 55.88 90 GLU A O 1
ATOM 695 N N . GLY A 1 91 ? -14.943 17.886 -0.316 1.00 49.97 91 GLY A N 1
ATOM 696 C CA . GLY A 1 91 ? -15.313 18.927 0.643 1.00 49.97 91 GLY A CA 1
ATOM 697 C C . GLY A 1 91 ? -16.520 19.730 0.188 1.00 49.97 91 GLY A C 1
ATOM 698 O O . GLY A 1 91 ? -16.690 19.893 -1.041 1.00 49.97 91 GLY A O 1
#

pLDDT: mean 91.54, std 10.82, range [45.28, 98.12]

Organism: NCBI:txid1758689

Foldseek 3Di:
DPDDPVNVLVVCQVVLCVLAVPCSPLLSVLLVVLQVLCCVQPVDNHDDPVLVVLLSLQLRSPSVSNNVSSVCCNPPVPVSVVSSCVSPPDD

Radius of gyration: 12.5 Å; chains: 1; bounding box: 34×27×32 Å

Sequence (91 aa):
MTVGRQARREEQLPRLRRQFPDDVGPAVQVLDLLELAWHDCYGEVAPPAAVVDDVLTVAGGTLAGLVNAAHLAVIDRRDLRMSALRVRPEG

Secondary structure (DSSP, 8-state):
----HHHHHHHHHHHHHHH-TT-HHHHHHHHHHHHHHHHHHHS-SS--HHHHHHHHHHTTT-HHHHHHHHHHHHH-HHHHHHHHHHHS---